Protein AF-A0A076KZQ4-F1 (afdb_monomer_lite)

Radius of gyration: 21.15 Å; chains: 1; bounding box: 59×42×54 Å

Secondary structure (DSSP, 8-state):
-HHHHHHHHHTT--HHHHHHHHHHHHHHHSS--SPPHHHHHHHHHTTSTTSS----SSPPTTS-------SEETTTT----SSS-------EE--HHHHHHHHHHHTHHHHHHHHHHTT--TT-------------------PPPPSSSPP----

Structure (mmCIF, N/CA/C/O backbone):
data_AF-A0A076KZQ4-F1
#
_entry.id   AF-A0A076KZQ4-F1
#
loop_
_atom_site.group_PDB
_atom_site.id
_atom_site.type_symbol
_atom_site.label_atom_id
_atom_site.label_alt_id
_atom_site.label_comp_id
_atom_site.label_asym_id
_atom_site.label_entity_id
_atom_site.label_seq_id
_atom_site.pdbx_PDB_ins_code
_atom_site.Cartn_x
_atom_site.Cartn_y
_atom_site.Cartn_z
_atom_site.occupancy
_atom_site.B_iso_or_equiv
_atom_site.au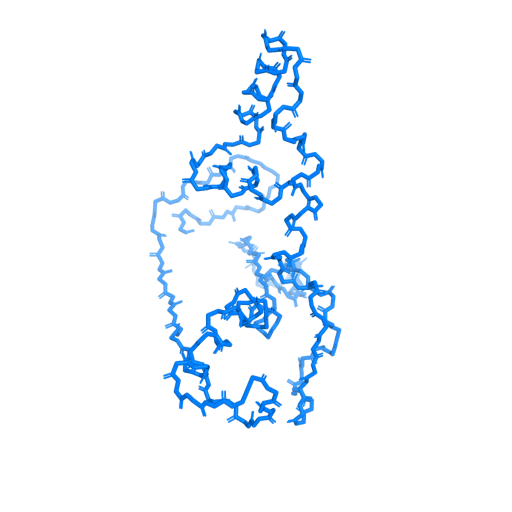th_seq_id
_atom_site.auth_comp_id
_atom_site.auth_asym_id
_atom_site.auth_atom_id
_atom_site.pdbx_PDB_model_num
ATOM 1 N N . PRO A 1 1 ? -5.132 -1.270 17.562 1.00 94.06 1 PRO A N 1
ATOM 2 C CA . PRO A 1 1 ? -3.982 -0.682 16.820 1.00 94.06 1 PRO A CA 1
ATOM 3 C C . PRO A 1 1 ? -4.379 -0.182 15.426 1.00 94.06 1 PRO A C 1
ATOM 5 O O . PRO A 1 1 ? -4.040 0.950 15.106 1.00 94.06 1 PRO A O 1
ATOM 8 N N . ALA A 1 2 ? -5.133 -0.979 14.652 1.00 96.62 2 ALA A N 1
ATOM 9 C CA . ALA A 1 2 ? -5.652 -0.598 13.331 1.00 96.62 2 ALA A CA 1
ATOM 10 C C . ALA A 1 2 ? -6.440 0.727 13.342 1.00 96.62 2 ALA A C 1
ATOM 12 O O . ALA A 1 2 ? -6.135 1.617 12.563 1.00 96.62 2 ALA A O 1
ATOM 13 N N . VAL A 1 3 ? -7.336 0.940 14.315 1.00 97.88 3 VAL A N 1
ATOM 14 C CA . VAL A 1 3 ? -8.063 2.221 14.461 1.00 97.88 3 VAL A CA 1
ATOM 15 C C . VAL A 1 3 ? -7.111 3.414 14.636 1.00 97.88 3 VAL A C 1
ATOM 17 O O . VAL A 1 3 ? -7.291 4.455 14.017 1.00 97.88 3 VAL A O 1
ATOM 20 N N . CYS A 1 4 ? -6.047 3.275 15.435 1.00 98.19 4 CYS A N 1
ATOM 21 C CA . CYS A 1 4 ? -5.046 4.337 15.583 1.00 98.19 4 CYS A CA 1
ATOM 22 C C . CYS A 1 4 ? -4.229 4.565 14.301 1.00 98.19 4 CYS A C 1
ATOM 24 O O . CYS A 1 4 ? -3.822 5.696 14.040 1.00 98.19 4 CYS A O 1
ATOM 26 N N . LEU A 1 5 ? -3.977 3.506 13.522 1.00 98.38 5 LEU A N 1
ATOM 27 C CA . LEU A 1 5 ? -3.325 3.599 12.216 1.00 98.38 5 LEU A CA 1
ATOM 28 C C . LEU A 1 5 ? -4.216 4.359 11.225 1.00 98.38 5 LEU A C 1
ATOM 30 O O . LEU A 1 5 ? -3.732 5.301 10.603 1.00 98.38 5 LEU A O 1
ATOM 34 N N . ALA A 1 6 ? -5.508 4.025 11.167 1.00 98.06 6 ALA A N 1
ATOM 35 C CA . ALA A 1 6 ? -6.501 4.727 10.359 1.00 98.06 6 ALA A CA 1
ATOM 36 C C . ALA A 1 6 ? -6.589 6.211 10.740 1.00 98.06 6 ALA A C 1
ATOM 38 O O . ALA A 1 6 ? -6.470 7.066 9.869 1.00 98.06 6 ALA A O 1
ATOM 39 N N . ILE A 1 7 ? -6.683 6.537 12.039 1.00 98.19 7 ILE A N 1
ATOM 40 C CA . ILE A 1 7 ? -6.647 7.931 12.515 1.00 98.19 7 ILE A CA 1
ATOM 41 C C . ILE A 1 7 ? -5.380 8.625 12.012 1.00 98.19 7 ILE A C 1
ATOM 43 O O . ILE A 1 7 ? -5.471 9.708 11.445 1.00 98.19 7 ILE A O 1
ATOM 47 N N . ARG A 1 8 ? -4.200 8.013 12.184 1.00 98.50 8 ARG A N 1
ATOM 48 C CA . ARG A 1 8 ? -2.928 8.613 11.759 1.00 98.50 8 ARG A CA 1
ATOM 49 C C . ARG A 1 8 ? -2.914 8.921 10.259 1.00 98.50 8 ARG A C 1
ATOM 51 O O . ARG A 1 8 ? -2.533 10.027 9.888 1.00 98.50 8 ARG A O 1
ATOM 58 N N . ILE A 1 9 ? -3.284 7.948 9.427 1.00 97.88 9 ILE A N 1
ATOM 59 C CA . ILE A 1 9 ? -3.212 8.061 7.965 1.00 97.88 9 ILE A CA 1
ATOM 60 C C . ILE A 1 9 ? -4.281 9.033 7.451 1.00 97.88 9 ILE A C 1
ATOM 62 O O . ILE A 1 9 ? -3.938 9.992 6.767 1.00 97.88 9 ILE A O 1
ATOM 66 N N . ASN A 1 10 ? -5.540 8.865 7.865 1.00 98.00 10 ASN A N 1
ATOM 67 C CA . ASN A 1 10 ? -6.672 9.659 7.366 1.00 98.00 10 ASN A CA 1
ATOM 68 C C . ASN A 1 10 ? -6.659 11.118 7.843 1.00 98.00 10 ASN A C 1
ATOM 70 O O . ASN A 1 10 ? -7.356 11.956 7.282 1.00 98.00 10 ASN A O 1
ATOM 74 N N . THR A 1 11 ? -5.870 11.436 8.873 1.00 98.00 11 THR A N 1
ATOM 75 C CA . THR A 1 11 ? -5.662 12.817 9.345 1.00 98.00 11 THR A CA 1
ATOM 76 C C . THR A 1 11 ? -4.293 13.383 8.962 1.00 98.00 11 THR A C 1
ATOM 78 O O . THR A 1 11 ? -3.901 14.432 9.469 1.00 98.00 11 THR A O 1
ATOM 81 N N . PHE A 1 12 ? -3.557 12.707 8.070 1.00 98.00 12 PHE A N 1
ATOM 82 C CA . PHE A 1 12 ? -2.252 13.142 7.556 1.00 98.00 12 PHE A CA 1
ATOM 83 C C . PHE A 1 12 ? -1.204 13.415 8.650 1.00 98.00 12 PHE A C 1
ATOM 85 O O . PHE A 1 12 ? -0.309 14.249 8.497 1.00 98.00 12 PHE A O 1
ATOM 92 N N . LEU A 1 13 ? -1.278 12.690 9.770 1.00 98.12 13 LEU A N 1
ATOM 93 C CA . LEU A 1 13 ? -0.296 12.810 10.841 1.00 98.12 13 LEU A CA 1
ATOM 94 C C . LEU A 1 13 ? 0.981 12.055 10.469 1.00 98.12 13 LEU A C 1
ATOM 96 O O . LEU A 1 13 ? 1.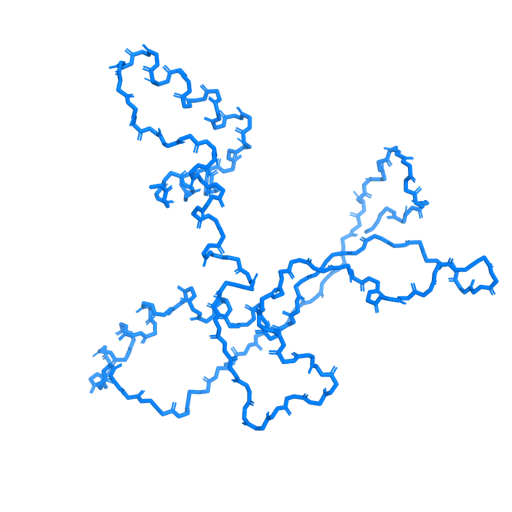018 10.818 10.395 1.00 98.12 13 LEU A O 1
ATOM 100 N N . SER A 1 14 ? 2.083 12.796 10.337 1.00 98.31 14 SER A N 1
ATOM 101 C CA . SER A 1 14 ? 3.412 12.183 10.281 1.00 98.31 14 SER A CA 1
ATOM 102 C C . SER A 1 14 ? 3.659 11.321 11.525 1.00 98.31 14 SER A C 1
ATOM 104 O O . SER A 1 14 ? 3.125 11.582 12.609 1.00 98.31 14 SER A O 1
ATOM 106 N N . CYS A 1 15 ? 4.529 10.313 11.410 1.00 98.25 15 CYS A N 1
ATOM 107 C CA . CYS A 1 15 ? 4.917 9.469 12.546 1.00 98.25 15 CYS A CA 1
ATOM 108 C C . CYS A 1 15 ? 5.385 10.303 13.752 1.00 98.25 15 CYS A C 1
ATOM 110 O O . CYS A 1 15 ? 5.048 9.988 14.892 1.00 98.25 15 CYS A O 1
ATOM 112 N N . SER A 1 16 ? 6.110 11.397 13.502 1.00 98.44 16 SER A N 1
ATOM 113 C CA . SER A 1 16 ? 6.594 12.314 14.535 1.00 98.44 16 SER A CA 1
ATOM 114 C C . SER A 1 16 ? 5.467 13.113 15.195 1.00 98.44 16 SER A C 1
ATOM 116 O O . SER A 1 16 ? 5.449 13.225 16.421 1.00 98.44 16 SER A O 1
ATOM 118 N N . GLN A 1 17 ? 4.516 13.650 14.420 1.00 98.44 17 GLN A N 1
ATOM 119 C CA . GLN A 1 17 ? 3.344 14.354 14.966 1.00 98.44 17 GLN A CA 1
ATOM 120 C C . GLN A 1 17 ? 2.464 13.406 15.786 1.00 98.44 17 GLN A C 1
ATOM 122 O O . GLN A 1 17 ? 2.130 13.714 16.930 1.00 98.44 17 GLN A O 1
ATOM 127 N N . TYR A 1 18 ? 2.168 12.220 15.249 1.00 98.56 18 TYR A N 1
ATOM 128 C CA . TYR A 1 18 ? 1.417 11.187 15.958 1.00 98.56 18 TYR A CA 1
ATOM 129 C C . TYR A 1 18 ? 2.106 10.784 17.268 1.00 98.56 18 TYR A C 1
ATOM 131 O O . TYR A 1 18 ? 1.459 10.672 18.305 1.00 98.56 18 TYR A O 1
ATOM 139 N N . HIS A 1 19 ? 3.431 10.605 17.257 1.00 98.31 19 HIS A N 1
ATOM 140 C CA . HIS A 1 19 ? 4.185 10.242 18.460 1.00 98.31 19 HIS A CA 1
ATOM 141 C C . HIS A 1 19 ? 4.168 11.338 19.528 1.00 98.31 19 HIS A C 1
ATOM 143 O O . HIS A 1 19 ? 4.051 11.027 20.715 1.00 98.31 19 HIS A O 1
ATOM 149 N N . LYS A 1 20 ? 4.240 12.615 19.122 1.00 98.44 20 LYS A N 1
ATOM 150 C CA . LYS A 1 20 ? 4.047 13.756 20.032 1.00 98.44 20 LYS A CA 1
ATOM 151 C C . LYS A 1 20 ? 2.652 13.708 20.665 1.00 98.44 20 LYS A C 1
ATOM 153 O O . LYS A 1 20 ? 2.556 13.728 21.888 1.00 98.44 20 LYS A O 1
ATOM 158 N N . MET A 1 21 ? 1.599 13.548 19.859 1.00 98.25 21 MET A N 1
ATOM 159 C CA . MET A 1 21 ? 0.215 13.412 20.335 1.00 98.25 21 MET A CA 1
ATOM 160 C C . MET A 1 21 ? 0.055 12.239 21.315 1.00 98.25 21 MET A C 1
ATOM 162 O O . MET A 1 21 ? -0.448 12.427 22.422 1.00 98.25 21 MET A O 1
ATOM 166 N N . TYR A 1 22 ? 0.533 11.048 20.944 1.00 97.94 22 TYR A N 1
ATOM 167 C CA . TYR A 1 22 ? 0.509 9.846 21.782 1.00 97.94 22 TYR A CA 1
ATOM 168 C C . TYR A 1 22 ? 1.152 10.093 23.154 1.00 97.94 22 TYR A C 1
ATOM 170 O O . TYR A 1 22 ? 0.553 9.762 24.180 1.00 97.94 22 TYR A O 1
ATOM 178 N N . ARG A 1 23 ? 2.348 10.701 23.189 1.00 98.06 23 ARG A N 1
ATOM 179 C CA . ARG A 1 23 ? 3.052 11.005 24.445 1.00 98.06 23 ARG A CA 1
ATOM 180 C C . ARG A 1 23 ? 2.283 12.004 25.302 1.00 98.06 23 ARG A C 1
ATOM 182 O O . ARG A 1 23 ? 2.126 11.754 26.494 1.00 98.06 23 ARG A O 1
ATOM 189 N N . THR A 1 24 ? 1.784 13.087 24.709 1.00 98.19 24 THR A N 1
ATOM 190 C CA . THR A 1 24 ? 1.027 14.118 25.432 1.00 98.19 24 THR A CA 1
ATOM 191 C C . THR A 1 24 ? -0.251 13.548 26.040 1.00 98.19 24 THR A C 1
ATOM 193 O O . THR A 1 24 ? -0.482 13.707 27.235 1.00 98.19 24 THR A O 1
ATOM 196 N N . VAL A 1 25 ? -1.052 12.816 25.261 1.00 97.94 25 VAL A N 1
ATOM 197 C CA . VAL A 1 25 ? -2.308 12.223 25.749 1.00 97.94 25 VAL A CA 1
ATOM 198 C C . VAL A 1 25 ? -2.040 11.202 26.853 1.00 97.94 25 VAL A C 1
ATOM 200 O O . VAL A 1 25 ? -2.725 11.216 27.876 1.00 97.94 25 VAL A O 1
ATOM 203 N N . LYS A 1 26 ? -1.017 10.352 26.695 1.00 97.69 26 LYS A N 1
ATOM 204 C CA . LYS A 1 26 ? -0.633 9.375 27.722 1.00 97.69 26 LYS A CA 1
ATOM 205 C C . LYS A 1 26 ? -0.181 10.051 29.020 1.00 97.69 26 LYS A C 1
ATOM 207 O O . LYS A 1 26 ? -0.539 9.574 30.093 1.00 97.69 26 LYS A O 1
ATOM 212 N N . ALA A 1 27 ? 0.567 11.151 28.925 1.00 97.88 27 ALA A N 1
ATOM 213 C CA . ALA A 1 27 ? 1.038 11.905 30.085 1.00 97.88 27 ALA A CA 1
ATOM 214 C C . ALA A 1 27 ? -0.100 12.640 30.815 1.00 97.88 27 ALA A C 1
ATOM 216 O O . ALA A 1 27 ? -0.166 12.579 32.036 1.00 97.88 27 ALA A O 1
ATOM 217 N N . VAL A 1 28 ? -1.011 13.290 30.082 1.00 98.06 28 VAL A N 1
ATOM 218 C CA . VAL A 1 28 ? -2.110 14.081 30.669 1.00 98.06 28 VAL A CA 1
ATOM 219 C C . VAL A 1 28 ? -3.206 13.193 31.262 1.00 98.06 28 VAL A C 1
ATOM 221 O O . VAL A 1 28 ? -3.721 13.479 32.336 1.00 98.06 28 VAL A O 1
ATOM 224 N N . THR A 1 29 ? -3.575 12.111 30.576 1.00 97.00 29 THR A N 1
ATOM 225 C CA . THR A 1 29 ? -4.688 11.245 31.012 1.00 97.00 29 THR A CA 1
ATOM 226 C C . THR A 1 29 ? -4.255 10.119 31.950 1.00 97.00 29 THR A C 1
ATOM 228 O O . THR A 1 29 ? -5.103 9.460 32.548 1.00 97.00 29 THR A O 1
ATOM 231 N N . GLY A 1 30 ? -2.952 9.824 32.018 1.00 96.62 30 GLY A N 1
ATOM 232 C CA . GLY A 1 30 ? -2.415 8.642 32.697 1.00 96.62 30 GLY A CA 1
ATOM 233 C C . GLY A 1 30 ? -2.802 7.307 32.041 1.00 96.62 30 GLY A C 1
ATOM 234 O O . GLY A 1 30 ? -2.473 6.248 32.573 1.00 96.62 30 GLY A O 1
ATOM 235 N N . ARG A 1 31 ? -3.495 7.319 30.891 1.00 96.50 31 ARG A N 1
ATOM 236 C CA . ARG A 1 31 ? -3.995 6.121 30.197 1.00 96.50 31 ARG A CA 1
ATOM 237 C C . ARG A 1 31 ? -3.429 6.028 28.783 1.00 96.50 31 ARG A C 1
ATOM 239 O O . ARG A 1 31 ? -3.307 7.017 28.065 1.00 96.50 31 ARG A O 1
ATOM 246 N N . GLN A 1 32 ? -3.109 4.810 28.344 1.00 95.56 32 GLN A N 1
ATOM 247 C CA . GLN A 1 32 ? -2.653 4.559 26.976 1.00 95.56 32 GLN A CA 1
ATOM 248 C C . GLN A 1 32 ? -3.848 4.414 26.023 1.00 95.56 32 GLN A C 1
ATOM 250 O O . GLN A 1 32 ? -4.262 3.305 25.700 1.00 95.56 32 GLN A O 1
ATOM 255 N N . ILE A 1 33 ? -4.401 5.549 25.588 1.00 96.19 33 ILE A N 1
ATOM 256 C CA . ILE A 1 33 ? -5.527 5.591 24.637 1.00 96.19 33 ILE A CA 1
ATOM 257 C C . ILE A 1 33 ? -5.042 5.244 23.221 1.00 96.19 33 ILE A C 1
ATOM 259 O O . ILE A 1 33 ? -5.544 4.324 22.579 1.00 96.19 33 ILE A O 1
ATOM 263 N N . PHE A 1 34 ? -4.015 5.953 22.748 1.00 98.06 34 PHE A N 1
ATOM 264 C CA . PHE A 1 34 ? -3.384 5.693 21.457 1.00 98.06 34 PHE A CA 1
ATOM 265 C C . PHE A 1 34 ? -2.328 4.592 21.566 1.00 98.06 34 PHE A C 1
ATOM 267 O O . PHE A 1 34 ? -1.651 4.459 22.586 1.00 98.06 34 PHE A O 1
ATOM 274 N N . GLN A 1 35 ? -2.151 3.818 20.495 1.00 98.25 35 GLN A N 1
ATOM 275 C CA . GLN A 1 35 ? -1.130 2.770 20.436 1.00 98.25 35 GLN A CA 1
ATOM 276 C C . GLN A 1 35 ? 0.233 3.338 19.995 1.00 98.25 35 GLN A C 1
ATOM 278 O O . GLN A 1 35 ? 0.272 4.271 19.189 1.00 98.25 35 GLN A O 1
ATOM 283 N N . PRO A 1 36 ? 1.364 2.804 20.491 1.00 97.94 36 PRO A N 1
ATOM 284 C CA . PRO A 1 36 ? 2.699 3.272 20.115 1.00 97.94 36 PRO A CA 1
ATOM 285 C C . PRO A 1 36 ? 3.043 2.939 18.655 1.00 97.94 36 PRO A C 1
ATOM 287 O O . PRO A 1 36 ? 2.510 1.997 18.074 1.00 97.94 36 PRO A O 1
ATOM 290 N N . LEU A 1 37 ? 4.004 3.668 18.074 1.00 98.38 37 LEU A N 1
ATOM 291 C CA . LEU A 1 37 ? 4.373 3.531 16.656 1.00 98.38 37 LEU A CA 1
ATOM 292 C C . LEU A 1 37 ? 4.752 2.104 16.227 1.00 98.38 37 LEU A C 1
ATOM 294 O O . LEU A 1 37 ? 4.435 1.715 15.109 1.00 98.38 37 LEU A O 1
ATOM 298 N N . HIS A 1 38 ? 5.408 1.308 17.079 1.00 97.94 38 HIS A N 1
ATOM 299 C CA . HIS A 1 38 ? 5.751 -0.074 16.720 1.00 97.94 38 HIS A CA 1
ATOM 300 C C . HIS A 1 38 ? 4.501 -0.945 16.516 1.00 97.94 38 HIS A C 1
ATOM 302 O O . HIS A 1 38 ? 4.481 -1.765 15.608 1.00 97.94 38 HIS A O 1
ATOM 308 N N . ALA A 1 39 ? 3.436 -0.723 17.295 1.00 98.06 39 ALA A N 1
ATOM 309 C CA . ALA A 1 39 ? 2.176 -1.446 17.142 1.00 98.06 39 ALA A CA 1
ATOM 310 C C . ALA A 1 39 ? 1.438 -1.031 15.860 1.00 98.06 39 ALA A C 1
ATOM 312 O O . ALA A 1 39 ? 0.801 -1.864 15.221 1.00 98.06 39 ALA A O 1
ATOM 313 N N . LEU A 1 40 ? 1.552 0.243 15.464 1.00 98.31 40 LEU A N 1
ATOM 314 C CA . LEU A 1 40 ? 1.016 0.736 14.192 1.00 98.31 40 LEU A CA 1
ATOM 315 C C . LEU A 1 40 ? 1.756 0.119 13.001 1.00 98.31 40 LEU A C 1
ATOM 317 O O . LEU A 1 40 ? 1.101 -0.350 12.082 1.00 98.31 40 LEU A O 1
ATOM 321 N N . ARG A 1 41 ? 3.093 0.047 13.046 1.00 97.81 41 ARG A N 1
ATOM 322 C CA . ARG A 1 41 ? 3.899 -0.604 11.993 1.00 97.81 41 ARG A CA 1
ATOM 323 C C . ARG A 1 41 ? 3.576 -2.088 11.843 1.00 97.81 41 ARG A C 1
ATOM 325 O O . ARG A 1 41 ? 3.540 -2.591 10.731 1.00 97.81 41 ARG A O 1
ATOM 332 N N . THR A 1 42 ? 3.341 -2.799 12.946 1.00 97.56 42 THR A N 1
ATOM 333 C CA . THR A 1 42 ? 2.917 -4.205 12.878 1.00 97.56 42 THR A CA 1
ATOM 334 C C . THR A 1 42 ? 1.531 -4.341 12.254 1.00 97.56 42 THR A C 1
ATOM 336 O O . THR A 1 42 ? 1.334 -5.239 11.446 1.00 97.56 42 THR A O 1
ATOM 339 N N . ALA A 1 43 ? 0.593 -3.449 12.590 1.00 97.19 43 ALA A N 1
ATOM 340 C CA . ALA A 1 43 ? -0.740 -3.451 11.989 1.00 97.19 43 ALA A CA 1
ATOM 341 C C . ALA A 1 43 ? -0.706 -3.121 10.487 1.00 97.19 43 ALA A C 1
ATOM 343 O O . ALA A 1 43 ? -1.426 -3.738 9.716 1.00 97.19 43 ALA A O 1
ATOM 344 N N . GLU A 1 44 ? 0.165 -2.199 10.072 1.00 97.50 44 GLU A N 1
ATOM 345 C CA . GLU A 1 44 ? 0.338 -1.801 8.671 1.00 97.50 44 GLU A CA 1
ATOM 346 C C . GLU A 1 44 ? 0.793 -2.965 7.783 1.00 97.50 44 GLU A C 1
ATOM 348 O O . GLU A 1 44 ? 0.370 -3.045 6.639 1.00 97.50 44 GLU A O 1
ATOM 353 N N . LYS A 1 45 ? 1.575 -3.921 8.309 1.00 96.06 45 LYS A N 1
ATOM 354 C CA . LYS A 1 45 ? 2.020 -5.094 7.535 1.00 96.06 45 LYS A CA 1
ATOM 355 C C . LYS A 1 45 ? 0.868 -5.894 6.935 1.00 96.06 45 LYS A C 1
ATOM 357 O O . LYS A 1 45 ? 1.030 -6.394 5.834 1.00 96.06 45 LYS A O 1
ATOM 362 N N . ALA A 1 46 ? -0.252 -6.012 7.649 1.00 95.38 46 ALA A N 1
ATOM 363 C CA . ALA A 1 46 ? -1.413 -6.757 7.168 1.00 95.38 46 ALA A CA 1
ATOM 364 C C . ALA A 1 46 ? -2.124 -6.071 5.991 1.00 95.38 46 ALA A C 1
ATOM 366 O O . ALA A 1 46 ? -2.847 -6.726 5.257 1.00 95.38 46 ALA A O 1
ATOM 367 N N . LEU A 1 47 ? -1.897 -4.767 5.813 1.00 97.00 47 LEU A N 1
ATOM 368 C CA . LEU A 1 47 ? -2.538 -3.926 4.799 1.00 97.00 47 LEU A CA 1
ATOM 369 C C . LEU A 1 47 ? -1.630 -3.660 3.589 1.00 97.00 47 LEU A C 1
ATOM 371 O O . LEU A 1 47 ? -1.989 -2.885 2.707 1.00 97.00 47 LEU A O 1
ATOM 375 N N . LEU A 1 48 ? -0.421 -4.229 3.567 1.00 98.06 48 LEU A N 1
ATOM 376 C CA . LEU A 1 48 ? 0.544 -4.014 2.494 1.00 98.06 48 LEU A CA 1
ATOM 377 C C . LEU A 1 48 ? 0.649 -5.244 1.581 1.00 98.06 48 LEU A C 1
ATOM 379 O O . LEU A 1 48 ? 0.547 -6.381 2.057 1.00 98.06 48 LEU A O 1
ATOM 383 N N . PRO A 1 49 ? 0.944 -5.040 0.280 1.00 98.44 49 PRO A N 1
ATOM 384 C CA . PRO A 1 49 ? 1.256 -6.136 -0.626 1.00 98.44 49 PRO A CA 1
ATOM 385 C C . PRO A 1 49 ? 2.377 -7.019 -0.077 1.00 98.44 49 PRO A C 1
ATOM 387 O O . PRO A 1 49 ? 3.351 -6.529 0.500 1.00 98.44 49 PRO A O 1
ATOM 390 N N . GLY A 1 50 ? 2.225 -8.328 -0.267 1.00 97.38 50 GLY A N 1
ATOM 391 C CA . GLY A 1 50 ? 3.147 -9.330 0.262 1.00 97.38 50 GLY A CA 1
ATOM 392 C C . GLY A 1 50 ? 2.696 -10.008 1.558 1.00 97.38 50 GLY A C 1
ATOM 393 O O . GLY A 1 50 ? 3.405 -10.882 2.047 1.00 97.38 50 GLY A O 1
ATOM 394 N N . TYR A 1 51 ? 1.548 -9.619 2.126 1.00 97.81 51 TYR A N 1
ATOM 395 C CA . TYR A 1 51 ? 1.022 -10.227 3.354 1.00 97.81 51 TYR A CA 1
ATOM 396 C C . TYR A 1 51 ? 0.146 -11.461 3.108 1.00 97.81 51 TYR A C 1
ATOM 398 O O . TYR A 1 51 ? 0.326 -12.492 3.753 1.00 97.81 51 TYR A O 1
ATOM 406 N N . HIS A 1 52 ? -0.811 -11.366 2.182 1.00 97.56 52 HIS A N 1
ATOM 407 C CA . HIS A 1 52 ? -1.746 -12.453 1.899 1.00 97.56 52 HIS A CA 1
ATOM 408 C C . HIS A 1 52 ? -1.158 -13.441 0.878 1.00 97.56 52 HIS A C 1
ATOM 410 O O . HIS A 1 52 ? -0.708 -13.007 -0.185 1.00 97.56 52 HIS A O 1
ATOM 416 N N . PRO A 1 53 ? -1.188 -14.760 1.146 1.00 97.88 53 PRO A N 1
ATOM 417 C CA . PRO A 1 53 ? -0.820 -15.763 0.155 1.00 97.88 53 PRO A CA 1
ATOM 418 C C . PRO A 1 53 ? -1.896 -15.871 -0.934 1.00 97.88 53 PRO A C 1
ATOM 420 O O . PRO A 1 53 ? -3.089 -15.719 -0.669 1.00 97.88 53 PRO A O 1
ATOM 423 N N . PHE A 1 54 ? -1.473 -16.161 -2.162 1.00 97.62 54 PHE A N 1
ATOM 424 C CA . PHE A 1 54 ? -2.346 -16.348 -3.319 1.00 97.62 54 PHE A CA 1
ATOM 425 C C . PHE A 1 54 ? -1.692 -17.254 -4.364 1.00 97.62 54 PHE A C 1
ATOM 427 O O . PHE A 1 54 ? -0.497 -17.535 -4.311 1.00 97.62 54 PHE A O 1
ATOM 434 N N . GLU A 1 55 ? -2.472 -17.690 -5.347 1.00 97.69 55 GLU A N 1
ATOM 435 C CA . GLU A 1 55 ? -1.981 -18.482 -6.470 1.00 97.69 55 GLU A CA 1
ATOM 436 C C . GLU A 1 55 ? -2.645 -18.047 -7.777 1.00 97.69 55 GLU A C 1
ATOM 438 O O . GLU A 1 55 ? -3.795 -17.611 -7.796 1.00 97.69 55 GLU A O 1
ATOM 443 N N . TRP A 1 56 ? -1.917 -18.207 -8.881 1.00 97.88 56 TRP A N 1
ATOM 444 C CA . TRP A 1 56 ? -2.454 -18.059 -10.229 1.00 97.88 56 TRP A CA 1
ATOM 445 C C . TRP A 1 56 ? -2.554 -19.430 -10.886 1.00 97.88 56 TRP A C 1
ATOM 447 O O . TRP A 1 56 ? -1.597 -20.208 -10.874 1.00 97.88 56 TRP A O 1
ATOM 457 N N . LYS A 1 57 ? -3.717 -19.719 -11.473 1.00 95.81 57 LYS A N 1
ATOM 458 C CA . LYS A 1 57 ? -4.000 -20.962 -12.195 1.00 95.81 57 LYS A CA 1
ATOM 459 C C . LYS A 1 57 ? -4.453 -20.625 -13.622 1.00 95.81 57 LYS A C 1
ATOM 461 O O . LYS A 1 57 ? -5.564 -20.125 -13.778 1.00 95.81 57 LYS A O 1
ATOM 466 N N . PRO A 1 58 ? -3.637 -20.904 -14.659 1.00 97.06 58 PRO A N 1
ATOM 467 C CA . PRO A 1 58 ? -2.262 -21.424 -14.603 1.00 97.06 58 PRO A CA 1
ATOM 468 C C . PRO A 1 58 ? -1.253 -20.396 -14.043 1.00 97.06 58 PRO A C 1
ATOM 470 O O . PRO A 1 58 ? -1.570 -19.205 -13.994 1.00 97.06 58 PRO A O 1
ATOM 473 N N . PRO A 1 59 ? -0.033 -20.821 -13.650 1.00 97.62 59 PRO A N 1
ATOM 474 C CA . PRO A 1 59 ? 1.014 -19.899 -13.218 1.00 97.62 59 PRO A CA 1
ATOM 475 C C . PRO A 1 59 ? 1.327 -18.840 -14.280 1.00 97.62 59 PRO A C 1
ATOM 477 O O . PRO A 1 59 ? 1.384 -19.135 -15.477 1.00 97.62 59 PRO A O 1
ATOM 480 N N . LEU A 1 60 ? 1.564 -17.606 -13.836 1.00 97.88 60 LEU A N 1
ATOM 481 C CA . LEU A 1 60 ? 1.893 -16.492 -14.722 1.00 97.88 60 LEU A CA 1
ATOM 482 C C . LEU A 1 60 ? 3.271 -16.688 -15.372 1.00 97.88 60 LEU A C 1
ATOM 484 O O . LEU A 1 60 ? 4.258 -17.020 -14.715 1.00 97.88 60 LEU A O 1
ATOM 488 N N . LYS A 1 61 ? 3.360 -16.433 -16.680 1.00 98.12 61 LYS A N 1
ATOM 489 C CA . LYS A 1 61 ? 4.619 -16.515 -17.430 1.00 98.12 61 LYS A CA 1
ATOM 490 C C . LYS A 1 61 ? 5.574 -15.399 -16.990 1.00 98.12 61 LYS A C 1
ATOM 492 O O . LYS A 1 61 ? 5.186 -14.237 -16.978 1.00 98.12 61 LYS A O 1
ATOM 497 N N . ASN A 1 62 ? 6.834 -15.743 -16.708 1.00 97.12 62 ASN A N 1
ATOM 498 C CA . ASN A 1 62 ? 7.910 -14.812 -16.323 1.00 97.12 62 ASN A CA 1
ATOM 499 C C . ASN A 1 62 ? 7.642 -13.996 -15.041 1.00 97.12 62 ASN A C 1
ATOM 501 O O . ASN A 1 62 ? 8.283 -12.970 -14.818 1.00 97.12 62 ASN A O 1
ATOM 505 N N . VAL A 1 63 ? 6.725 -14.450 -14.185 1.00 97.75 63 VAL A N 1
ATOM 506 C CA . VAL A 1 63 ? 6.460 -13.842 -12.876 1.00 97.75 63 VAL A CA 1
ATOM 507 C C . VAL A 1 63 ? 6.799 -14.861 -11.791 1.00 97.75 63 VAL A C 1
ATOM 509 O O . VAL A 1 63 ? 6.462 -16.036 -11.903 1.00 97.75 63 VAL A O 1
ATOM 512 N N . SER A 1 64 ? 7.500 -14.418 -10.746 1.00 96.75 64 SER A N 1
ATOM 513 C CA . SER A 1 64 ? 7.836 -15.271 -9.601 1.00 96.75 64 SER A CA 1
ATOM 514 C C . SER A 1 64 ? 6.576 -15.726 -8.861 1.00 96.75 64 SER A C 1
ATOM 516 O O . SER A 1 64 ? 5.672 -14.927 -8.631 1.00 96.75 64 SER A O 1
ATOM 518 N N . THR A 1 65 ? 6.549 -16.986 -8.424 1.00 97.12 65 THR A N 1
ATOM 519 C CA . THR A 1 65 ? 5.459 -17.544 -7.608 1.00 97.12 65 THR A CA 1
ATOM 520 C C . THR A 1 65 ? 5.516 -17.116 -6.142 1.00 97.12 65 THR A C 1
ATOM 522 O O . THR A 1 65 ? 4.574 -17.377 -5.403 1.00 97.12 65 THR A O 1
ATOM 525 N N . ASN A 1 66 ? 6.595 -16.457 -5.700 1.00 97.56 66 ASN A N 1
ATOM 526 C CA . ASN A 1 66 ? 6.708 -15.977 -4.324 1.00 97.56 66 ASN A CA 1
ATOM 527 C C . ASN A 1 66 ? 5.645 -14.904 -4.048 1.00 97.56 66 ASN A C 1
ATOM 529 O O . ASN A 1 66 ? 5.613 -13.889 -4.743 1.00 97.56 66 ASN A O 1
ATOM 533 N N . THR A 1 67 ? 4.803 -15.104 -3.040 1.00 97.69 67 THR A N 1
ATOM 534 C CA . THR A 1 67 ? 3.745 -14.162 -2.649 1.00 97.69 67 THR A CA 1
ATOM 535 C C . THR A 1 67 ? 4.207 -13.153 -1.605 1.00 97.69 67 THR A C 1
ATOM 537 O O . THR A 1 67 ? 3.568 -12.121 -1.461 1.00 97.69 67 THR A O 1
ATOM 540 N N . GLU A 1 68 ? 5.325 -13.396 -0.918 1.00 97.31 68 GLU A N 1
ATOM 541 C CA . GLU A 1 68 ? 5.869 -12.556 0.161 1.00 97.31 68 GLU A CA 1
ATOM 542 C C . GLU A 1 68 ? 6.745 -11.413 -0.385 1.00 97.31 68 GLU A C 1
ATOM 544 O O . GLU A 1 68 ? 7.860 -11.159 0.075 1.00 97.31 68 GLU A O 1
ATOM 549 N N . VAL A 1 69 ? 6.263 -10.732 -1.428 1.00 96.62 69 VAL A N 1
ATOM 550 C CA . VAL A 1 69 ? 6.991 -9.648 -2.102 1.00 96.62 69 VAL A CA 1
ATOM 551 C C . VAL A 1 69 ? 6.296 -8.317 -1.838 1.00 96.62 69 VAL A C 1
ATOM 553 O O . VAL A 1 69 ? 5.184 -8.085 -2.304 1.00 96.62 69 VAL A O 1
ATOM 556 N N . GLY A 1 70 ? 6.975 -7.440 -1.097 1.00 96.94 70 GLY A N 1
ATOM 557 C CA . GLY A 1 70 ? 6.520 -6.080 -0.806 1.00 96.94 70 GLY A CA 1
ATOM 558 C C . GLY A 1 70 ? 7.025 -5.051 -1.821 1.00 96.94 70 GLY A C 1
ATOM 559 O O . GLY A 1 70 ? 6.971 -5.257 -3.034 1.00 96.94 70 GLY A O 1
ATOM 560 N N . ILE A 1 71 ? 7.522 -3.919 -1.315 1.00 98.31 71 ILE A N 1
ATOM 561 C CA . ILE A 1 71 ? 8.123 -2.867 -2.144 1.00 98.31 71 ILE A CA 1
ATOM 562 C C . ILE A 1 71 ? 9.413 -3.400 -2.770 1.00 98.31 71 ILE A C 1
ATOM 564 O O . ILE A 1 71 ? 10.315 -3.846 -2.059 1.00 98.31 71 ILE A O 1
ATOM 568 N N . ILE A 1 72 ? 9.516 -3.302 -4.092 1.00 98.06 72 ILE A N 1
ATOM 569 C CA . ILE A 1 72 ? 10.697 -3.696 -4.859 1.00 98.06 72 ILE A CA 1
ATOM 570 C C . ILE A 1 72 ? 11.312 -2.506 -5.581 1.00 98.06 72 ILE A C 1
ATOM 572 O O . ILE A 1 72 ? 10.670 -1.474 -5.809 1.00 98.06 72 ILE A O 1
ATOM 576 N N . ASP A 1 73 ? 12.581 -2.665 -5.943 1.00 96.69 73 ASP A N 1
ATOM 577 C CA . ASP A 1 73 ? 13.279 -1.687 -6.756 1.00 96.69 73 ASP A CA 1
ATOM 578 C C . ASP A 1 73 ? 12.700 -1.639 -8.173 1.00 96.69 73 ASP A C 1
ATOM 580 O O . ASP A 1 73 ? 12.590 -2.665 -8.850 1.00 96.69 73 ASP A O 1
ATOM 584 N N . GLY A 1 74 ? 12.306 -0.446 -8.620 1.00 96.19 74 GLY A N 1
ATOM 585 C CA . GLY A 1 74 ? 11.657 -0.273 -9.918 1.00 96.19 74 GLY A CA 1
ATOM 586 C C . GLY A 1 74 ? 12.584 -0.599 -11.088 1.00 96.19 74 GLY A C 1
ATOM 587 O O . GLY A 1 74 ? 12.104 -1.090 -12.108 1.00 96.19 74 GLY A O 1
ATOM 588 N N . LEU A 1 75 ? 13.900 -0.458 -10.891 1.00 95.00 75 LEU A N 1
ATOM 589 C CA . LEU A 1 75 ? 14.929 -0.818 -11.871 1.00 95.00 75 LEU A CA 1
ATOM 590 C C . LEU A 1 75 ? 14.929 -2.307 -12.223 1.00 95.00 75 LEU A C 1
ATOM 592 O O . LEU A 1 75 ? 15.417 -2.687 -13.280 1.00 95.00 75 LEU A O 1
ATOM 596 N N . SER A 1 76 ? 14.356 -3.161 -11.368 1.00 94.06 76 SER A N 1
ATOM 597 C CA . SER A 1 76 ? 14.118 -4.577 -11.672 1.00 94.06 76 SER A CA 1
ATOM 598 C C . SER A 1 76 ? 15.375 -5.345 -12.121 1.00 94.06 76 SER A C 1
ATOM 600 O O . SER A 1 76 ? 15.283 -6.252 -12.944 1.00 94.06 76 SER A O 1
ATOM 602 N N . GLY A 1 77 ? 16.542 -4.994 -11.568 1.00 91.38 77 GLY A N 1
ATOM 603 C CA . GLY A 1 77 ? 17.823 -5.631 -11.889 1.00 91.38 77 GLY A CA 1
ATOM 604 C C . GLY A 1 77 ? 18.552 -5.051 -13.103 1.00 91.38 77 GLY A C 1
ATOM 605 O O . GLY A 1 77 ? 19.499 -5.679 -13.571 1.00 91.38 77 GLY A O 1
ATOM 606 N N . LEU A 1 78 ? 18.134 -3.885 -13.612 1.00 89.94 78 LEU A N 1
ATOM 607 C CA . LEU A 1 78 ? 18.871 -3.168 -14.652 1.00 89.94 78 LEU A CA 1
ATOM 608 C C . LEU A 1 78 ? 20.321 -2.921 -14.183 1.00 89.94 78 LEU A C 1
ATOM 610 O O . LEU A 1 78 ? 20.511 -2.411 -13.073 1.00 89.94 78 LEU A O 1
ATOM 614 N N . PRO A 1 79 ? 21.338 -3.316 -14.973 1.00 84.94 79 PRO A N 1
ATOM 615 C CA . PRO A 1 79 ? 22.725 -3.163 -14.570 1.00 84.94 79 PRO A CA 1
ATOM 616 C C . PRO A 1 79 ? 23.083 -1.681 -14.463 1.00 84.94 79 PRO A C 1
ATOM 618 O O . PRO A 1 79 ? 22.718 -0.870 -15.308 1.00 84.94 79 PRO A O 1
ATOM 621 N N . LEU A 1 80 ? 23.820 -1.343 -13.408 1.00 83.56 80 LEU A N 1
ATOM 622 C CA . LEU A 1 80 ? 24.404 -0.021 -13.213 1.00 83.56 80 LEU A CA 1
ATOM 623 C C . LEU A 1 80 ? 25.869 -0.085 -13.655 1.00 83.56 80 LEU A C 1
ATOM 625 O O . LEU A 1 80 ? 26.767 -0.230 -12.826 1.00 83.56 80 LEU A O 1
ATOM 629 N N . SER A 1 81 ? 26.091 -0.055 -14.970 1.00 88.62 81 SER A N 1
ATOM 630 C CA . SER A 1 81 ? 27.422 0.011 -15.581 1.00 88.62 81 SER A CA 1
ATOM 631 C C . SER A 1 81 ? 27.636 1.374 -16.230 1.00 88.62 81 SER A C 1
ATOM 633 O O . SER A 1 81 ? 26.707 1.940 -16.796 1.00 88.62 81 SER A O 1
ATOM 635 N N . ILE A 1 82 ? 28.868 1.887 -16.177 1.00 86.56 82 ILE A N 1
ATOM 636 C CA . ILE A 1 82 ? 29.257 3.136 -16.858 1.00 86.56 82 ILE A CA 1
ATOM 637 C C . ILE A 1 82 ? 29.292 2.939 -18.382 1.00 86.56 82 ILE A C 1
ATOM 639 O O . ILE A 1 82 ? 29.108 3.894 -19.131 1.00 86.56 82 ILE A O 1
ATOM 643 N N . ASP A 1 83 ? 29.510 1.701 -18.829 1.00 92.19 83 ASP A N 1
ATOM 644 C CA . ASP A 1 83 ? 29.550 1.348 -20.250 1.00 92.19 83 ASP A CA 1
ATOM 645 C C . ASP A 1 83 ? 28.145 1.183 -20.859 1.00 92.19 83 ASP A C 1
ATOM 647 O O . ASP A 1 83 ? 27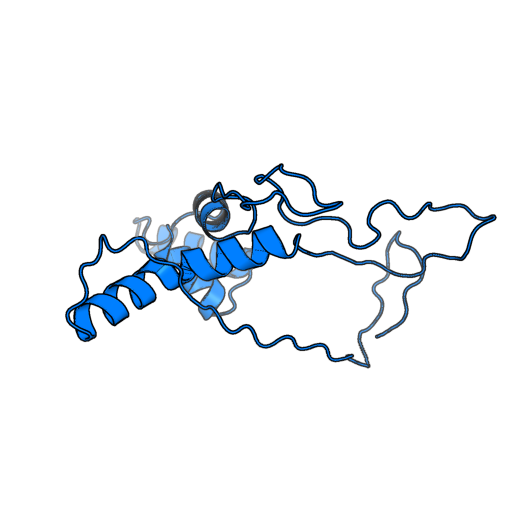.995 1.194 -22.081 1.00 92.19 83 ASP A O 1
ATOM 651 N N . ASP A 1 84 ? 27.122 1.028 -20.012 1.00 89.69 84 ASP A N 1
ATOM 652 C CA . ASP A 1 84 ? 25.727 0.868 -20.419 1.00 89.69 84 ASP A CA 1
ATOM 653 C C . ASP A 1 84 ? 24.982 2.216 -20.414 1.00 89.69 84 ASP A C 1
ATOM 655 O O . ASP A 1 84 ? 25.519 3.270 -20.071 1.00 89.69 84 ASP A O 1
ATOM 659 N N . TYR A 1 85 ? 23.708 2.199 -20.817 1.00 87.12 85 TYR A N 1
ATOM 660 C CA . TYR A 1 85 ? 22.870 3.396 -20.806 1.00 87.12 85 TYR A CA 1
ATOM 661 C C . TYR A 1 85 ? 22.705 3.943 -19.373 1.00 87.12 85 TYR A C 1
ATOM 663 O O . TYR A 1 85 ? 22.371 3.165 -18.474 1.00 87.12 85 TYR A O 1
ATOM 671 N N . PRO A 1 86 ? 22.889 5.259 -19.146 1.00 86.44 86 PRO A N 1
ATOM 672 C CA . PRO A 1 86 ? 22.812 5.836 -17.811 1.00 86.44 86 PRO A CA 1
ATOM 673 C C . PRO A 1 86 ? 21.413 5.670 -17.214 1.00 86.44 86 PRO A C 1
ATOM 675 O O . PRO A 1 86 ? 20.391 5.882 -17.871 1.00 86.44 86 PRO A O 1
ATOM 678 N N . VAL A 1 87 ? 21.375 5.278 -15.943 1.00 88.81 87 VAL A N 1
ATOM 679 C CA . VAL A 1 87 ? 20.140 5.035 -15.195 1.00 88.81 87 VAL A CA 1
ATOM 680 C C . VAL A 1 87 ? 19.918 6.185 -14.220 1.00 88.81 87 VAL A C 1
ATOM 682 O O . VAL A 1 87 ? 20.219 6.091 -13.032 1.00 88.81 87 VAL A O 1
ATOM 685 N N . ASP A 1 88 ? 19.346 7.269 -14.735 1.00 89.75 88 ASP A N 1
ATOM 686 C CA . ASP A 1 88 ? 19.086 8.505 -13.984 1.00 89.75 88 ASP A CA 1
ATOM 687 C C . ASP A 1 88 ? 17.656 8.515 -13.414 1.00 89.75 88 ASP A C 1
ATOM 689 O O . ASP A 1 88 ? 16.878 9.454 -13.583 1.00 89.75 88 ASP A O 1
ATOM 693 N N . THR A 1 89 ? 17.257 7.406 -12.782 1.00 93.06 89 THR A N 1
ATOM 694 C CA . THR A 1 89 ? 15.925 7.255 -12.184 1.00 93.06 89 THR A CA 1
ATOM 695 C C . THR A 1 89 ? 15.980 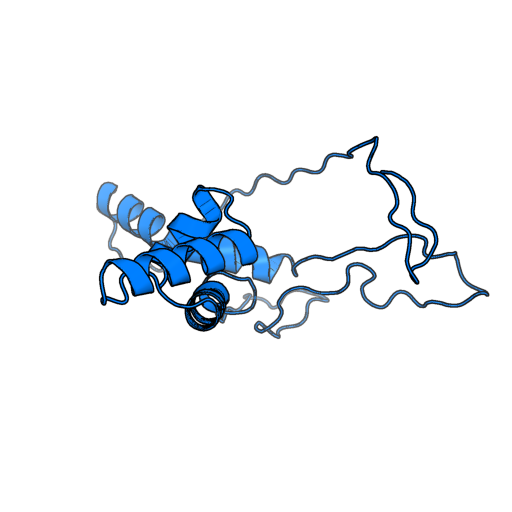6.503 -10.863 1.00 93.06 89 THR A C 1
ATOM 697 O O . THR A 1 89 ? 16.732 5.544 -10.686 1.00 93.06 89 THR A O 1
ATOM 700 N N . ILE A 1 90 ? 15.135 6.921 -9.923 1.00 94.88 90 ILE A N 1
ATOM 701 C CA . ILE A 1 90 ? 14.919 6.230 -8.656 1.00 94.88 90 ILE A CA 1
ATOM 702 C C . ILE A 1 90 ? 13.459 5.805 -8.625 1.00 94.88 90 ILE A C 1
ATOM 704 O O . ILE A 1 90 ? 12.565 6.618 -8.411 1.00 94.88 90 ILE A O 1
ATOM 708 N N . ALA A 1 91 ? 13.217 4.510 -8.809 1.00 96.38 91 ALA A N 1
ATOM 709 C CA . ALA A 1 91 ? 11.870 3.963 -8.854 1.00 96.38 91 ALA A CA 1
ATOM 710 C C . ALA A 1 91 ? 11.642 2.938 -7.736 1.00 96.38 91 ALA A C 1
ATOM 712 O O . ALA A 1 91 ? 12.536 2.181 -7.341 1.00 96.38 91 ALA A O 1
ATOM 713 N N . LYS A 1 92 ? 10.416 2.896 -7.220 1.00 98.06 92 LYS A N 1
ATOM 714 C CA . LYS A 1 92 ? 9.921 1.858 -6.310 1.00 98.06 92 LYS A CA 1
ATOM 715 C C . LYS A 1 92 ? 8.524 1.472 -6.761 1.00 98.06 92 LYS A C 1
ATOM 717 O O . LYS A 1 92 ? 7.752 2.329 -7.179 1.00 98.06 92 LYS A O 1
ATOM 722 N N . ARG A 1 93 ? 8.208 0.185 -6.699 1.00 98.31 93 ARG A N 1
ATOM 723 C CA . ARG A 1 93 ? 6.892 -0.328 -7.094 1.00 98.31 93 ARG A CA 1
ATOM 724 C C . ARG A 1 93 ? 6.521 -1.540 -6.262 1.00 98.31 93 ARG A C 1
ATOM 726 O O . ARG A 1 93 ? 7.386 -2.182 -5.671 1.00 98.31 93 ARG A O 1
ATOM 733 N N . PHE A 1 94 ? 5.244 -1.882 -6.267 1.00 98.50 94 PHE A N 1
ATOM 734 C CA . PHE A 1 94 ? 4.806 -3.222 -5.902 1.00 98.50 94 PHE A CA 1
ATOM 735 C C . PHE A 1 94 ? 4.832 -4.130 -7.135 1.00 98.50 94 PHE A C 1
ATOM 737 O O . PHE A 1 94 ? 4.781 -3.661 -8.279 1.00 98.50 94 PHE A O 1
ATOM 744 N N . ARG A 1 95 ? 4.921 -5.446 -6.922 1.00 98.25 95 ARG A N 1
ATOM 745 C CA . ARG A 1 95 ? 4.623 -6.400 -7.995 1.00 98.25 95 ARG A CA 1
ATOM 746 C C . ARG A 1 95 ? 3.118 -6.370 -8.262 1.00 98.25 95 ARG A C 1
ATOM 748 O O . ARG A 1 95 ? 2.333 -6.272 -7.322 1.00 98.25 95 ARG A O 1
ATOM 755 N N . TYR A 1 96 ? 2.729 -6.380 -9.532 1.00 98.25 96 TYR A N 1
ATOM 756 C CA . TYR A 1 96 ? 1.382 -5.956 -9.903 1.00 98.25 96 TYR A CA 1
ATOM 757 C C . TYR A 1 96 ? 0.287 -6.914 -9.412 1.00 98.25 96 TYR A C 1
ATOM 759 O O . TYR A 1 96 ? -0.711 -6.483 -8.848 1.00 98.25 96 TYR A O 1
ATOM 767 N N . ASP A 1 97 ? 0.537 -8.216 -9.505 1.00 98.12 97 ASP A N 1
ATOM 768 C CA . ASP A 1 97 ? -0.289 -9.277 -8.925 1.00 98.12 97 ASP A CA 1
ATOM 769 C C . ASP A 1 97 ? -0.412 -9.173 -7.396 1.00 98.12 97 ASP A C 1
ATOM 771 O O . ASP A 1 97 ? -1.514 -9.266 -6.864 1.00 98.12 97 ASP A O 1
ATOM 775 N N . ALA A 1 98 ? 0.694 -8.925 -6.687 1.00 98.12 98 ALA A N 1
ATOM 776 C CA . ALA A 1 98 ? 0.679 -8.768 -5.233 1.00 98.12 98 ALA A CA 1
ATOM 777 C C . ALA A 1 98 ? -0.130 -7.532 -4.799 1.00 98.12 98 ALA A C 1
ATOM 779 O O . ALA A 1 98 ? -0.848 -7.582 -3.800 1.00 98.12 98 ALA A O 1
ATOM 780 N N . ALA A 1 99 ? -0.046 -6.434 -5.559 1.00 98.38 99 ALA A N 1
ATOM 781 C CA . ALA A 1 99 ? -0.844 -5.233 -5.322 1.00 98.38 99 ALA A CA 1
ATOM 782 C C . ALA A 1 99 ? -2.339 -5.473 -5.582 1.00 98.38 99 ALA A C 1
ATOM 784 O O . ALA A 1 99 ? -3.162 -5.071 -4.763 1.00 98.38 99 ALA A O 1
ATOM 785 N N . LEU A 1 100 ? -2.684 -6.168 -6.672 1.00 98.19 100 LEU A N 1
ATOM 786 C CA . LEU A 1 100 ? -4.068 -6.532 -6.991 1.00 98.19 100 LEU A CA 1
ATOM 787 C C . LEU A 1 100 ? -4.690 -7.405 -5.901 1.00 98.19 100 LEU A C 1
ATOM 789 O O . LEU A 1 100 ? -5.795 -7.123 -5.449 1.00 98.19 100 LEU A O 1
ATOM 793 N N . VAL A 1 101 ? -3.976 -8.434 -5.446 1.00 97.94 101 VAL A N 1
ATOM 794 C CA . VAL A 1 101 ? -4.460 -9.315 -4.375 1.00 97.94 101 VAL A CA 1
ATOM 795 C C . VAL A 1 101 ? -4.641 -8.546 -3.073 1.00 97.94 101 VAL A C 1
ATOM 797 O O . VAL A 1 101 ? -5.655 -8.726 -2.407 1.00 97.94 101 VAL A O 1
ATOM 800 N N . CYS A 1 102 ? -3.697 -7.669 -2.725 1.00 98.06 102 CYS A N 1
ATOM 801 C CA . CYS A 1 102 ? -3.820 -6.827 -1.539 1.00 98.06 102 CYS A CA 1
ATOM 802 C C . CYS A 1 102 ? -5.064 -5.933 -1.607 1.00 98.06 102 CYS A C 1
ATOM 804 O O . CYS A 1 102 ? -5.833 -5.901 -0.655 1.00 98.06 102 CYS A O 1
ATOM 806 N N . ALA A 1 103 ? -5.293 -5.261 -2.739 1.00 98.19 103 ALA A N 1
ATOM 807 C CA . ALA A 1 103 ? -6.462 -4.405 -2.929 1.00 98.19 103 ALA A CA 1
ATOM 808 C C . ALA A 1 103 ? -7.779 -5.201 -2.907 1.00 98.19 103 ALA A C 1
ATOM 810 O O . ALA A 1 103 ? -8.765 -4.749 -2.338 1.00 98.19 103 ALA A O 1
ATOM 811 N N . LEU A 1 104 ? -7.803 -6.404 -3.490 1.00 97.44 104 LEU A N 1
ATOM 812 C CA . LEU A 1 104 ? -8.977 -7.280 -3.441 1.00 97.44 104 LEU A CA 1
ATOM 813 C C . LEU A 1 104 ? -9.267 -7.793 -2.031 1.00 97.44 104 LEU A C 1
ATOM 815 O O . LEU A 1 104 ? -10.431 -7.928 -1.669 1.00 97.44 104 LEU A O 1
ATOM 819 N N . LYS A 1 105 ? -8.225 -8.083 -1.249 1.00 96.81 105 LYS A N 1
ATOM 820 C CA . LYS A 1 105 ? -8.370 -8.499 0.148 1.00 96.81 105 LYS A CA 1
ATOM 821 C C . LYS A 1 105 ? -8.799 -7.366 1.069 1.00 96.81 105 LYS A C 1
ATOM 823 O O . LYS A 1 105 ? -9.538 -7.627 2.007 1.00 96.81 105 LYS A O 1
ATOM 828 N N . ASP A 1 106 ? -8.403 -6.134 0.770 1.00 96.56 106 ASP A N 1
ATOM 829 C CA . ASP A 1 106 ? -8.895 -4.951 1.481 1.00 96.56 106 ASP A CA 1
ATOM 830 C C . ASP A 1 106 ? -10.412 -4.767 1.292 1.00 96.56 106 ASP A C 1
ATOM 832 O O . ASP A 1 106 ? -11.102 -4.435 2.243 1.00 96.56 106 ASP A O 1
ATOM 836 N N . MET A 1 107 ? -10.937 -5.091 0.101 1.00 96.81 107 MET A N 1
ATOM 837 C CA . MET A 1 107 ? -12.372 -5.013 -0.227 1.00 96.81 107 MET A CA 1
ATOM 838 C C . MET A 1 107 ? -13.174 -6.291 0.106 1.00 96.81 107 MET A C 1
ATOM 840 O O . MET A 1 107 ? -14.284 -6.483 -0.397 1.00 96.81 107 MET A O 1
ATOM 844 N N . GLU A 1 108 ? -12.604 -7.233 0.868 1.00 94.94 108 GLU A N 1
ATOM 845 C CA . GLU A 1 108 ? -13.236 -8.537 1.128 1.00 94.94 108 GLU A CA 1
ATOM 846 C C . GLU A 1 108 ? -14.586 -8.384 1.846 1.00 94.94 108 GLU A C 1
ATOM 848 O O . GLU A 1 108 ? -15.544 -9.079 1.502 1.00 94.94 108 GLU A O 1
ATOM 853 N N . GLU A 1 109 ? -14.689 -7.444 2.788 1.00 94.50 109 GLU A N 1
ATOM 854 C CA . GLU A 1 109 ? -15.928 -7.177 3.524 1.00 94.50 109 GLU A CA 1
ATOM 855 C C . GLU A 1 109 ? -17.020 -6.632 2.591 1.00 94.50 109 GLU A C 1
ATOM 857 O O . GLU A 1 109 ? -18.117 -7.195 2.543 1.00 94.50 109 GLU A O 1
ATOM 862 N N . GLU A 1 110 ? -16.711 -5.636 1.757 1.00 96.19 110 GLU A N 1
ATOM 863 C CA . GLU A 1 110 ? -17.664 -5.049 0.810 1.00 96.19 110 GLU A CA 1
ATOM 864 C C . GLU A 1 110 ? -18.122 -6.047 -0.262 1.00 96.19 110 GLU A C 1
ATOM 866 O O . GLU A 1 110 ? -19.287 -6.032 -0.675 1.00 96.19 110 GLU A O 1
ATOM 871 N N . ILE A 1 111 ? -17.232 -6.936 -0.718 1.00 94.19 111 ILE A N 1
ATOM 872 C CA . ILE A 1 111 ? -17.589 -7.994 -1.673 1.00 94.19 111 ILE A CA 1
ATOM 873 C C . ILE A 1 111 ? -18.596 -8.960 -1.034 1.00 94.19 111 ILE A C 1
ATOM 875 O O . ILE A 1 111 ? -19.631 -9.257 -1.641 1.00 94.19 111 ILE A O 1
ATOM 879 N N . LEU A 1 112 ? -18.335 -9.420 0.195 1.00 93.56 112 LEU A N 1
ATOM 880 C CA . LEU A 1 112 ? -19.223 -10.338 0.916 1.00 93.56 112 LEU A CA 1
ATOM 881 C C . LEU A 1 112 ? -20.573 -9.686 1.250 1.00 93.56 112 LEU A C 1
ATOM 883 O O . LEU A 1 112 ? -21.622 -10.323 1.111 1.00 93.56 112 LEU A O 1
ATOM 887 N N . GLU A 1 113 ? -20.577 -8.413 1.644 1.00 94.69 113 GLU A N 1
ATOM 888 C CA . GLU A 1 113 ? -21.806 -7.637 1.840 1.00 94.69 113 GLU A CA 1
ATOM 889 C C . GLU A 1 113 ? -22.599 -7.480 0.537 1.00 94.69 113 GLU A C 1
ATOM 891 O O . GLU A 1 113 ? -23.819 -7.676 0.521 1.00 94.69 113 GLU A O 1
ATOM 896 N N . GLY A 1 114 ? -21.918 -7.203 -0.578 1.00 94.31 114 GLY A N 1
ATOM 897 C CA . GLY A 1 114 ? -22.529 -7.112 -1.902 1.00 94.31 114 GLY A CA 1
ATOM 898 C C . GLY A 1 114 ? -23.182 -8.423 -2.350 1.00 94.31 114 GLY A C 1
ATOM 899 O O . GLY A 1 114 ? -24.283 -8.404 -2.906 1.00 94.31 114 GLY A O 1
ATOM 900 N N . MET A 1 115 ? -22.554 -9.567 -2.064 1.00 93.12 115 MET A N 1
ATOM 901 C CA . MET A 1 115 ? -23.124 -10.894 -2.330 1.00 93.12 115 MET A CA 1
ATOM 902 C C . MET A 1 115 ? -24.385 -11.143 -1.501 1.00 93.12 115 MET A C 1
ATOM 904 O O . MET A 1 115 ? -25.428 -11.500 -2.061 1.00 93.12 115 MET A O 1
ATOM 908 N N . LYS A 1 116 ? -24.330 -10.856 -0.195 1.00 92.62 116 LYS A N 1
ATOM 909 C CA . LYS A 1 116 ? -25.490 -10.961 0.705 1.00 92.62 116 LYS A CA 1
ATOM 910 C C . LYS A 1 116 ? -26.647 -10.082 0.235 1.00 92.62 116 LYS A C 1
ATOM 912 O O . LYS A 1 116 ? -27.783 -10.545 0.172 1.00 92.62 116 LYS A O 1
ATOM 917 N N . ALA A 1 117 ? -26.366 -8.850 -0.193 1.00 95.31 117 ALA A N 1
ATOM 918 C CA . ALA A 1 117 ? -27.369 -7.933 -0.738 1.00 95.31 117 ALA A CA 1
ATOM 919 C C . ALA A 1 117 ? -28.021 -8.435 -2.044 1.00 95.31 117 ALA A C 1
ATOM 921 O O . ALA A 1 117 ? -29.110 -7.988 -2.412 1.00 95.31 117 ALA A O 1
ATOM 922 N N . LYS A 1 118 ? -27.376 -9.368 -2.754 1.00 93.31 118 LYS A N 1
ATOM 923 C CA . LYS A 1 118 ? -27.914 -10.046 -3.942 1.00 93.31 118 LYS A CA 1
ATOM 924 C C . LYS A 1 118 ? -28.520 -11.418 -3.639 1.00 93.31 118 LYS A C 1
ATOM 926 O O . LYS A 1 118 ? -28.910 -12.102 -4.581 1.00 93.31 118 LYS A O 1
ATOM 931 N N . ASN A 1 119 ? -28.657 -11.789 -2.363 1.00 92.19 119 ASN A N 1
ATOM 932 C CA . ASN A 1 119 ? -29.099 -13.115 -1.916 1.00 92.19 119 ASN A CA 1
ATOM 933 C C . ASN A 1 119 ? -28.232 -14.251 -2.482 1.00 92.19 119 ASN A C 1
ATOM 935 O O . ASN A 1 119 ? -28.737 -15.328 -2.795 1.00 92.19 119 ASN A O 1
ATOM 939 N N . LEU A 1 120 ? -26.937 -13.986 -2.656 1.00 89.94 120 LEU A N 1
ATOM 940 C CA . LEU A 1 120 ? -25.948 -15.005 -2.972 1.00 89.94 120 LEU A CA 1
ATOM 941 C C . LEU A 1 120 ? -25.317 -15.498 -1.674 1.00 89.94 120 LEU A C 1
ATOM 943 O O . LEU A 1 120 ? -25.057 -14.714 -0.761 1.00 89.94 120 LEU A O 1
ATOM 947 N N . ASP A 1 121 ? -25.058 -16.797 -1.622 1.00 85.94 121 ASP A N 1
ATOM 948 C CA . ASP A 1 121 ? -24.338 -17.428 -0.528 1.00 85.94 121 ASP A CA 1
ATOM 949 C C . ASP A 1 121 ? -22.915 -16.870 -0.407 1.00 85.94 121 ASP A C 1
ATOM 951 O O . ASP A 1 121 ? -22.181 -16.805 -1.393 1.00 85.94 121 ASP A O 1
ATOM 955 N N . ASP A 1 122 ? -22.493 -16.515 0.806 1.00 78.81 122 ASP A N 1
ATOM 956 C CA . ASP A 1 122 ? -21.162 -15.957 1.086 1.00 78.81 122 ASP A CA 1
ATOM 957 C C . ASP A 1 122 ? -20.016 -16.971 0.911 1.00 78.81 122 ASP A C 1
ATOM 959 O O . ASP A 1 122 ? -18.851 -16.592 0.817 1.00 78.81 122 ASP A O 1
ATOM 963 N N . TYR A 1 123 ? -20.348 -18.256 0.785 1.00 77.00 123 TYR A N 1
ATOM 964 C CA . TYR A 1 123 ? -19.427 -19.349 0.466 1.00 77.00 123 TYR A CA 1
ATOM 965 C C . TYR A 1 123 ? -19.321 -19.657 -1.037 1.00 77.00 123 TYR A C 1
ATOM 967 O O . TYR A 1 123 ? -18.648 -20.617 -1.425 1.00 77.00 123 TYR A O 1
ATOM 975 N N . LEU A 1 124 ? -19.977 -18.880 -1.907 1.00 79.38 124 LEU A N 1
ATOM 976 C CA . LEU A 1 124 ? -19.941 -19.110 -3.349 1.00 79.38 124 LEU A CA 1
ATOM 977 C C . LEU A 1 124 ? -18.549 -18.782 -3.919 1.00 79.38 124 LEU A C 1
ATOM 979 O O . LEU A 1 124 ? -18.195 -17.629 -4.145 1.00 79.38 124 LEU A O 1
ATOM 983 N N . SER A 1 125 ? -17.755 -19.819 -4.194 1.00 76.31 125 SER A N 1
ATOM 984 C CA . SER A 1 125 ? -16.397 -19.719 -4.751 1.00 76.31 125 SER A CA 1
ATOM 985 C C . SER A 1 125 ? -16.387 -19.792 -6.288 1.00 76.31 125 SER A C 1
ATOM 987 O O . SER A 1 125 ? -15.707 -20.633 -6.884 1.00 76.31 125 SER A O 1
ATOM 989 N N . GLY A 1 126 ? -17.209 -18.963 -6.935 1.00 79.81 126 GLY A N 1
ATOM 990 C CA . GLY A 1 126 ? -17.302 -18.880 -8.396 1.00 79.81 126 GLY A CA 1
ATOM 991 C 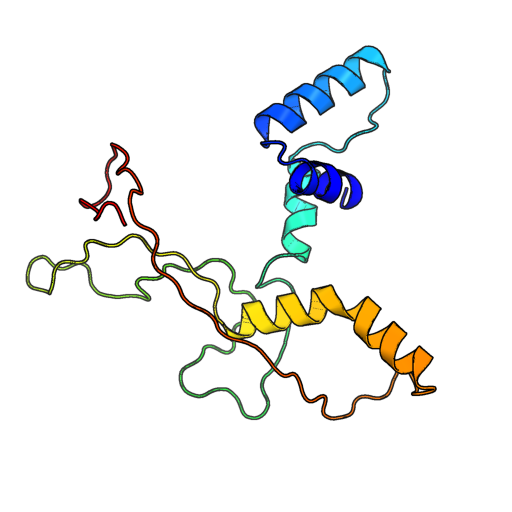C . GLY A 1 126 ? -16.209 -18.000 -9.021 1.00 79.81 126 GLY A C 1
ATOM 992 O O . GLY A 1 126 ? -15.519 -17.271 -8.309 1.00 79.81 126 GLY A O 1
ATOM 993 N N . PRO A 1 127 ? -16.035 -18.029 -10.35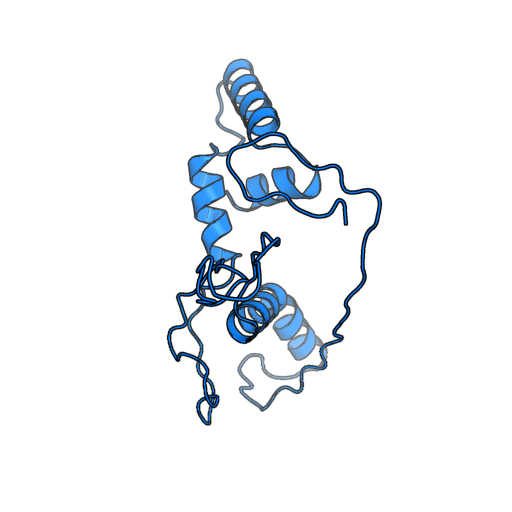5 1.00 88.75 127 PRO A N 1
ATOM 994 C CA . PRO A 1 127 ? -15.149 -17.089 -11.030 1.00 88.75 127 PRO A CA 1
ATOM 995 C C . PRO A 1 127 ? -15.730 -15.670 -10.943 1.00 88.75 127 PRO A C 1
ATOM 997 O O . PRO A 1 127 ? -16.715 -15.343 -11.605 1.00 88.75 127 PRO A O 1
ATOM 1000 N N . PHE A 1 128 ? -15.107 -14.816 -10.135 1.00 93.38 128 PHE A N 1
ATOM 1001 C CA . PHE A 1 128 ? -15.420 -13.390 -10.096 1.00 93.38 128 PHE A CA 1
ATOM 1002 C C . PHE A 1 128 ? -14.744 -12.679 -11.269 1.00 93.38 128 PHE A C 1
ATOM 1004 O O . PHE A 1 128 ? -13.567 -12.897 -11.551 1.00 93.38 128 PHE A O 1
ATOM 1011 N N . THR A 1 129 ? -15.484 -11.800 -11.945 1.00 95.88 129 THR A N 1
ATOM 1012 C CA . THR A 1 129 ? -14.906 -10.893 -12.943 1.00 95.88 129 THR A CA 1
ATOM 1013 C C . THR A 1 129 ? -14.616 -9.557 -12.278 1.00 95.88 129 THR A C 1
ATOM 1015 O O . THR A 1 129 ? -15.537 -8.867 -11.846 1.00 95.88 129 THR A O 1
ATOM 1018 N N . VAL A 1 130 ? -13.339 -9.191 -12.206 1.00 96.88 130 VAL A N 1
ATOM 1019 C CA . VAL A 1 130 ? -12.880 -7.912 -11.655 1.00 96.88 130 VAL A CA 1
ATOM 1020 C C . VAL A 1 130 ? -12.455 -7.015 -12.812 1.00 96.88 130 VAL A C 1
ATOM 1022 O O . VAL A 1 130 ? -11.587 -7.387 -13.599 1.00 96.88 130 VAL A O 1
ATOM 1025 N N . VAL A 1 131 ? -13.060 -5.833 -12.921 1.00 98.19 131 VAL A N 1
ATOM 1026 C CA . VAL A 1 131 ? -12.688 -4.827 -13.925 1.00 98.19 131 VAL A CA 1
ATOM 1027 C C . VAL A 1 131 ? -11.787 -3.792 -13.261 1.00 98.19 131 VAL A C 1
ATOM 1029 O O . VAL A 1 131 ? -12.213 -3.096 -12.343 1.00 98.19 131 VAL A O 1
ATOM 1032 N N . VAL A 1 132 ? -10.543 -3.691 -13.728 1.00 98.25 132 VAL A N 1
ATOM 1033 C CA . VAL A 1 132 ? -9.532 -2.780 -13.176 1.00 98.25 132 VAL A CA 1
ATOM 1034 C C . VAL A 1 132 ? -9.296 -1.634 -14.153 1.00 98.25 132 VAL A C 1
ATOM 1036 O O . VAL A 1 132 ? -9.036 -1.861 -15.332 1.00 98.25 132 VAL A O 1
ATOM 1039 N N . LYS A 1 133 ? -9.376 -0.394 -13.663 1.00 98.31 133 LYS A N 1
ATOM 1040 C CA . LYS A 1 133 ? -8.979 0.791 -14.428 1.00 98.31 133 LYS A CA 1
ATOM 1041 C C . LYS A 1 133 ? -7.513 1.105 -14.148 1.00 98.31 133 LYS A C 1
ATOM 1043 O O . LYS A 1 133 ? -7.174 1.498 -13.034 1.00 98.31 133 LYS A O 1
ATOM 1048 N N . GLU A 1 134 ? -6.673 0.989 -15.166 1.00 98.00 134 GLU A N 1
ATOM 1049 C CA . GLU A 1 134 ? -5.278 1.427 -15.115 1.00 98.00 134 GLU A CA 1
ATOM 1050 C C . GLU A 1 134 ? -5.172 2.920 -15.452 1.00 98.00 134 GLU A C 1
ATOM 1052 O O . GLU A 1 134 ? -5.943 3.448 -16.255 1.00 98.00 134 GLU A O 1
ATOM 1057 N N . SER A 1 135 ? -4.235 3.619 -14.814 1.00 97.00 135 SER A N 1
ATOM 1058 C CA . SER A 1 135 ? -3.979 5.040 -15.056 1.00 97.00 135 SER A CA 1
ATOM 1059 C C . SER A 1 135 ? -2.507 5.348 -14.820 1.00 97.00 135 SER A C 1
ATOM 1061 O O . SER A 1 135 ? -1.894 4.782 -13.917 1.00 97.00 135 SER A O 1
ATOM 1063 N N . CYS A 1 136 ? -1.956 6.259 -15.618 1.00 97.50 136 CYS A N 1
ATOM 1064 C CA . CYS A 1 136 ? -0.605 6.782 -15.469 1.00 97.50 136 CYS A CA 1
ATOM 1065 C C . CYS A 1 136 ? -0.587 8.236 -15.947 1.00 97.50 136 CYS A C 1
ATOM 1067 O O . CYS A 1 136 ? -1.066 8.536 -17.042 1.00 97.50 136 CYS A O 1
ATOM 1069 N N . ASP A 1 137 ? -0.055 9.122 -15.117 1.00 97.38 137 ASP A N 1
ATOM 1070 C CA . ASP A 1 137 ? 0.171 10.531 -15.406 1.00 97.38 137 ASP A CA 1
ATOM 1071 C C . ASP A 1 137 ? 1.602 10.926 -15.012 1.00 97.38 137 ASP A C 1
ATOM 1073 O O . ASP A 1 137 ? 2.267 10.231 -14.242 1.00 97.38 137 ASP A O 1
ATOM 1077 N N . GLY A 1 138 ? 2.095 12.018 -15.596 1.00 97.06 138 GLY A N 1
ATOM 1078 C CA . GLY A 1 138 ? 3.390 12.604 -15.259 1.00 97.06 138 GLY A CA 1
ATOM 1079 C C . GLY A 1 138 ? 3.197 13.891 -14.466 1.00 97.06 138 GLY A C 1
ATOM 1080 O O . GLY A 1 138 ? 2.319 14.689 -14.798 1.00 97.06 138 GLY A O 1
ATOM 1081 N N . MET A 1 139 ? 4.038 14.106 -13.457 1.00 97.62 139 MET A N 1
ATOM 1082 C CA . MET A 1 139 ? 4.048 15.322 -12.648 1.00 97.62 139 MET A CA 1
ATOM 1083 C C . MET A 1 139 ? 5.280 16.157 -13.009 1.00 97.62 139 MET A C 1
ATOM 1085 O O . MET A 1 139 ? 6.367 15.627 -13.169 1.00 97.62 139 MET A O 1
ATOM 1089 N N . GLY A 1 140 ? 5.118 17.464 -13.199 1.00 96.75 140 GLY A N 1
ATOM 1090 C CA . GLY A 1 140 ? 6.252 18.385 -13.328 1.00 96.75 140 GLY A CA 1
ATOM 1091 C C . GLY A 1 140 ? 6.631 18.988 -11.979 1.00 96.75 140 GLY A C 1
ATOM 1092 O O . GLY A 1 140 ? 5.939 18.780 -10.985 1.00 96.75 140 GLY A O 1
ATOM 1093 N N . ASP A 1 141 ? 7.694 19.789 -11.960 1.00 96.38 141 ASP A N 1
ATOM 1094 C CA . ASP A 1 141 ? 8.063 20.631 -10.816 1.00 96.38 141 ASP A CA 1
ATOM 1095 C C . ASP A 1 141 ? 8.324 19.841 -9.514 1.00 96.38 141 ASP A C 1
ATOM 1097 O O . ASP A 1 141 ? 8.025 20.293 -8.403 1.00 96.38 141 ASP A O 1
ATOM 1101 N N . VAL A 1 142 ? 8.910 18.644 -9.641 1.00 97.50 142 VAL A N 1
ATOM 1102 C CA . VAL A 1 142 ? 9.299 17.793 -8.507 1.00 97.50 142 VAL A CA 1
ATOM 1103 C C . VAL A 1 142 ? 10.761 18.063 -8.152 1.00 97.50 142 VAL A C 1
ATOM 1105 O O . VAL A 1 142 ? 11.660 17.465 -8.728 1.00 97.50 142 VAL A O 1
ATOM 1108 N N . SER A 1 143 ? 11.019 18.963 -7.199 1.00 97.25 143 SER A N 1
ATOM 1109 C CA . SER A 1 143 ? 12.390 19.407 -6.887 1.00 97.25 143 SER A CA 1
ATOM 1110 C C . SER A 1 143 ? 13.335 18.274 -6.472 1.00 97.25 143 SER A C 1
ATOM 1112 O O . SER A 1 143 ? 13.022 17.484 -5.566 1.00 97.25 143 SER A O 1
ATOM 1114 N N . GLU A 1 144 ? 14.534 18.266 -7.057 1.00 97.50 144 GLU A N 1
ATOM 1115 C CA . GLU A 1 144 ? 15.593 17.333 -6.686 1.00 97.50 144 GLU A CA 1
ATOM 1116 C C . GLU A 1 144 ? 16.065 17.605 -5.248 1.00 97.50 144 GLU A C 1
ATOM 1118 O O . GLU A 1 144 ? 16.180 18.743 -4.780 1.00 97.50 144 GLU A O 1
ATOM 1123 N N . LYS A 1 145 ? 16.342 16.533 -4.501 1.00 97.38 145 LYS A N 1
ATOM 1124 C CA . LYS A 1 145 ? 16.943 16.640 -3.169 1.00 97.38 145 LYS A CA 1
ATOM 1125 C C . LYS A 1 145 ? 18.451 16.487 -3.282 1.00 97.38 145 LYS A C 1
ATOM 1127 O O . LYS A 1 145 ? 18.925 15.531 -3.882 1.00 97.38 145 LYS A O 1
ATOM 1132 N N . HIS A 1 146 ? 19.202 17.335 -2.580 1.00 97.19 146 HIS A N 1
ATOM 1133 C CA . HIS A 1 146 ? 20.608 17.041 -2.308 1.00 97.19 146 HIS A CA 1
ATOM 1134 C C . HIS A 1 146 ? 20.746 15.680 -1.612 1.00 97.19 146 HIS A C 1
ATOM 1136 O O . HIS A 1 146 ? 19.963 15.341 -0.718 1.00 97.19 146 HIS A O 1
ATOM 1142 N N . GLY A 1 147 ? 21.763 14.912 -1.994 1.00 95.31 147 GLY A N 1
ATOM 1143 C CA . GLY A 1 147 ? 21.989 13.580 -1.454 1.00 95.31 147 GLY A CA 1
ATOM 1144 C C . GLY A 1 147 ? 23.095 12.834 -2.187 1.00 95.31 147 GLY A C 1
ATOM 1145 O O . GLY A 1 147 ? 23.821 13.407 -2.990 1.00 95.31 147 GLY A O 1
ATOM 1146 N N . SER A 1 148 ? 23.223 11.544 -1.883 1.00 93.75 148 SER A N 1
ATOM 1147 C CA . SER A 1 148 ? 24.238 10.651 -2.456 1.00 93.75 148 SER A CA 1
ATOM 1148 C C . SER A 1 148 ? 23.747 9.850 -3.669 1.00 93.75 148 SER A C 1
ATOM 1150 O O . SER A 1 148 ? 24.400 8.886 -4.056 1.00 93.75 148 SER A O 1
ATOM 1152 N N . GLY A 1 149 ? 22.552 10.151 -4.183 1.00 89.31 149 GLY A N 1
ATOM 1153 C CA . GLY A 1 149 ? 21.956 9.441 -5.316 1.00 89.31 149 GLY A CA 1
ATOM 1154 C C . GLY A 1 149 ? 22.537 9.880 -6.663 1.00 89.31 149 GLY A C 1
ATOM 1155 O O . GLY A 1 149 ? 23.314 10.837 -6.703 1.00 89.31 149 GLY A O 1
ATOM 1156 N N . PRO A 1 150 ? 22.160 9.200 -7.763 1.00 91.50 150 PRO A N 1
ATOM 1157 C CA . PRO A 1 150 ? 22.383 9.742 -9.100 1.00 91.50 150 PRO A CA 1
ATOM 1158 C C . PRO A 1 150 ? 21.656 11.084 -9.239 1.00 91.50 150 PRO A C 1
ATOM 1160 O O . PRO A 1 150 ? 20.690 11.340 -8.516 1.00 91.50 150 PRO A O 1
ATOM 1163 N N . ALA A 1 151 ? 22.105 11.910 -10.181 1.00 93.62 151 ALA A N 1
ATOM 1164 C CA . ALA A 1 151 ? 21.325 13.068 -10.594 1.00 93.62 151 ALA A CA 1
ATOM 1165 C C . ALA A 1 151 ? 19.990 12.576 -11.168 1.00 93.62 151 ALA A C 1
ATOM 1167 O O . ALA A 1 151 ? 19.972 11.638 -11.969 1.00 93.62 151 ALA A O 1
ATOM 1168 N N . VAL A 1 152 ? 18.881 13.173 -10.742 1.00 95.88 152 VAL A N 1
ATOM 1169 C CA . VAL A 1 152 ? 17.539 12.773 -11.190 1.00 95.88 152 VAL A CA 1
ATOM 1170 C C . VAL A 1 152 ? 16.795 13.948 -11.821 1.00 95.88 152 VAL A C 1
ATOM 1172 O O . VAL A 1 152 ? 16.983 15.092 -11.407 1.00 95.88 152 VAL A O 1
ATOM 1175 N N . PRO A 1 153 ? 15.938 13.706 -12.827 1.00 94.69 153 PRO A N 1
ATOM 1176 C CA . PRO A 1 153 ? 15.115 14.762 -13.404 1.00 94.69 153 PRO A CA 1
ATOM 1177 C C . PRO A 1 153 ? 14.098 15.295 -12.383 1.00 94.69 153 PRO A C 1
ATOM 1179 O O . PRO A 1 153 ? 13.547 14.531 -11.596 1.00 94.69 153 PRO A O 1
ATOM 1182 N N . GLU A 1 154 ? 13.792 16.595 -12.447 1.00 95.50 154 GLU A N 1
ATOM 1183 C CA . GLU A 1 154 ? 12.765 17.238 -11.607 1.00 95.50 154 GLU A CA 1
ATOM 1184 C C . GLU A 1 154 ? 11.339 17.015 -12.152 1.00 95.50 154 GLU A C 1
ATOM 1186 O O . GLU A 1 154 ? 10.619 17.959 -12.501 1.00 95.50 154 GLU A O 1
ATOM 1191 N N . LYS A 1 155 ? 10.969 15.742 -12.317 1.00 91.25 155 LYS A N 1
ATOM 1192 C CA . LYS A 1 155 ? 9.701 15.251 -12.883 1.00 91.25 155 LYS A CA 1
ATOM 1193 C C . LYS A 1 155 ? 9.264 13.954 -12.194 1.00 91.25 155 LYS A C 1
ATOM 1195 O O . LYS A 1 155 ? 10.117 13.329 -11.527 1.00 91.25 155 LYS A O 1
#

pLDDT: mean 95.42, std 4.42, range [76.31, 98.56]

InterPro domains:
  IPR024627 V(D)J recombination-activating protein 1 [PTHR11539] (1-155)
  IPR058552 V(D)J recombination-activating protein 1, DNA-binding domain [PF26024] (2-54)
  IPR058553 V(D)J recombination-activating protein 1, pre-RNase H domain [PF26025] (55-128)
  IPR058554 V(D)J recombination-activating protein 1, RNase H domain [PF26100] (130-155)

Sequence (155 aa):
PAVCLAIRINTFLSCSQYHKMYRTVKAVTGRQIFQPLHALRTAEKALLPGYHPFEWKPPLKNVSTNTEVGIIDGLSGLPLSIDDYPVDTIAKRFRYDAALVCALKDMEEEILEGMKAKNLDDYLSGPFTVVVKESCDGMGDVSEKHGSGPAVPEK

Organism: Loxia curvirostra (NCBI:txid64802)

Foldseek 3Di:
DVVLLCVCVVVVNDLVNSQVVQVVCCVVVVDRPHDHPVVSVVVVLLLFQQNDQDADVVHDPPDDNRRNWGKDWPCPPVDCDPPDDHDQDGDIDGDPVSVVVSVVVVCLVVVLVVCVVVVHDSPPPDDDDDDDDDDDDDDAQQDDDDDDDHHHHRD